Protein AF-A0A534RTD5-F1 (afdb_monomer_lite)

Sequence (95 aa):
MRRTRRWTPTRHAVDAIARAVVTGRRGGRPHIDALADAVAARMWNRLEAVGAPGGSRHRPTTKVEVDPALLRLVLERTTKHLLAWGRRAERARQA

Radius of gyration: 13.87 Å; chains: 1; bounding box: 47×22×35 Å

Secondary structure (DSSP, 8-state):
----------HHHHHHHHHHHHHT---S-HHHHHHHHHHHHHTHHHHHHTT-TTTTT--TT------HHHHHHHHHHHHHHHHHHHHHHHHHH--

Foldseek 3Di:
DPPPPPDDDDPVLLLVLLVCLQAVDDDPDVLSNVLSLVLNVVCLVLSVVLVGPNNVNRDPPDPDPDDPVSNVSSNVSNVVVSVVSSVVSVVVVVD

Structure (mmCIF, N/CA/C/O backbone):
data_AF-A0A534RTD5-F1
#
_entry.id   AF-A0A534RTD5-F1
#
loop_
_atom_site.group_PDB
_atom_site.id
_atom_site.type_symbol
_atom_site.label_atom_id
_atom_site.label_alt_id
_atom_site.label_comp_id
_atom_site.label_asym_id
_atom_site.label_entity_id
_atom_site.label_seq_id
_atom_site.pdbx_PDB_ins_code
_atom_site.Cartn_x
_atom_site.Cartn_y
_atom_site.Cartn_z
_atom_site.occupancy
_atom_site.B_iso_or_equiv
_atom_site.auth_seq_id
_atom_site.auth_comp_id
_atom_site.auth_asym_id
_atom_site.auth_atom_id
_atom_site.pdbx_PDB_model_num
ATOM 1 N N . MET A 1 1 ? 27.210 -1.309 -19.222 1.00 38.75 1 MET A N 1
ATOM 2 C CA . MET A 1 1 ? 25.884 -0.705 -18.945 1.00 38.75 1 MET A CA 1
ATOM 3 C C . MET A 1 1 ? 24.854 -1.806 -18.719 1.00 38.75 1 MET A C 1
ATOM 5 O O . MET A 1 1 ? 24.463 -2.466 -19.675 1.00 38.75 1 MET A O 1
ATOM 9 N N . ARG A 1 2 ? 24.432 -2.062 -17.471 1.00 42.53 2 ARG A N 1
ATOM 10 C CA . ARG A 1 2 ? 23.290 -2.956 -17.217 1.00 42.53 2 ARG A CA 1
ATOM 11 C C . ARG A 1 2 ? 22.034 -2.231 -17.700 1.00 42.53 2 ARG A C 1
ATOM 13 O O . ARG A 1 2 ? 21.658 -1.229 -17.106 1.00 42.53 2 ARG A O 1
ATOM 20 N N . ARG A 1 3 ? 21.419 -2.694 -18.794 1.00 42.78 3 ARG A N 1
ATOM 21 C CA . ARG A 1 3 ? 20.088 -2.232 -19.211 1.00 42.78 3 ARG A CA 1
ATOM 22 C C . ARG A 1 3 ? 19.113 -2.611 -18.097 1.00 42.78 3 ARG A C 1
ATOM 24 O O . ARG A 1 3 ? 18.671 -3.755 -18.026 1.00 42.78 3 ARG A O 1
ATOM 31 N N . THR A 1 4 ? 18.812 -1.678 -17.202 1.00 50.56 4 THR A N 1
ATOM 32 C CA . THR A 1 4 ? 17.666 -1.769 -16.301 1.00 50.56 4 THR A CA 1
ATOM 33 C C . THR A 1 4 ? 16.441 -1.891 -17.194 1.00 50.56 4 THR A C 1
ATOM 35 O O . THR A 1 4 ? 16.019 -0.936 -17.842 1.00 50.56 4 THR A O 1
ATOM 38 N N . ARG A 1 5 ? 15.930 -3.117 -17.334 1.00 51.84 5 ARG A N 1
ATOM 39 C CA . ARG A 1 5 ? 14.723 -3.407 -18.106 1.00 51.84 5 ARG A CA 1
ATOM 40 C C . ARG A 1 5 ? 13.617 -2.568 -17.472 1.00 51.84 5 ARG A C 1
ATOM 42 O O . ARG A 1 5 ? 13.225 -2.849 -16.342 1.00 51.84 5 ARG A O 1
ATOM 49 N N . ARG A 1 6 ? 13.199 -1.492 -18.147 1.00 56.19 6 ARG A N 1
ATOM 50 C CA . ARG A 1 6 ? 12.182 -0.563 -17.647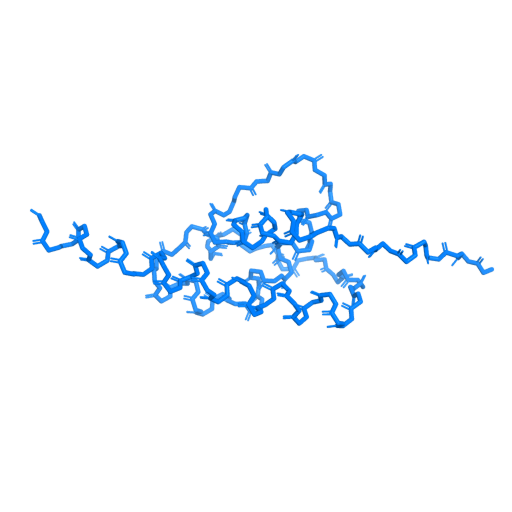 1.00 56.19 6 ARG A CA 1
ATOM 51 C C . ARG A 1 6 ? 10.897 -1.366 -17.472 1.00 56.19 6 ARG A C 1
ATOM 53 O O . ARG A 1 6 ? 10.244 -1.730 -18.444 1.00 56.19 6 ARG A O 1
ATOM 60 N N . TRP A 1 7 ? 10.623 -1.772 -16.239 1.00 65.06 7 TRP A N 1
ATOM 61 C CA . TRP A 1 7 ? 9.452 -2.564 -15.912 1.00 65.06 7 TRP A CA 1
ATOM 62 C C . TRP A 1 7 ? 8.264 -1.617 -15.822 1.00 65.06 7 TRP A C 1
ATOM 64 O O . TRP A 1 7 ? 8.213 -0.766 -14.937 1.00 65.06 7 TRP A O 1
ATOM 74 N N . THR A 1 8 ? 7.323 -1.753 -16.751 1.00 6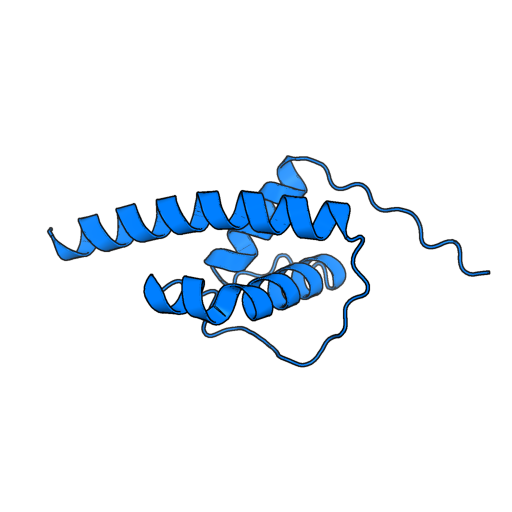9.38 8 THR A N 1
ATOM 75 C CA . THR A 1 8 ? 6.049 -1.035 -16.710 1.00 69.38 8 THR A CA 1
ATOM 76 C C . THR A 1 8 ? 4.991 -1.988 -16.158 1.00 69.38 8 THR A C 1
ATOM 78 O O . THR A 1 8 ? 4.526 -2.868 -16.886 1.00 69.38 8 THR A O 1
ATOM 81 N N . PRO A 1 9 ? 4.633 -1.895 -14.867 1.00 71.94 9 PRO A N 1
ATOM 82 C CA . PRO A 1 9 ? 3.594 -2.743 -14.306 1.00 71.94 9 PRO A CA 1
ATOM 83 C C . PRO A 1 9 ? 2.236 -2.419 -14.924 1.00 71.94 9 PRO A C 1
ATOM 85 O O . PRO A 1 9 ? 1.898 -1.265 -15.180 1.00 71.94 9 PRO A O 1
ATOM 88 N N . THR A 1 10 ? 1.421 -3.453 -15.112 1.00 82.69 10 THR A N 1
ATOM 89 C CA . THR A 1 10 ? 0.015 -3.279 -15.476 1.00 82.69 10 THR A CA 1
ATOM 90 C C . THR A 1 10 ? -0.753 -2.631 -14.323 1.00 82.69 10 THR A C 1
ATOM 92 O O . THR A 1 10 ? -0.365 -2.732 -13.156 1.00 82.69 10 THR A O 1
ATOM 95 N N . ARG A 1 11 ? -1.908 -2.025 -14.620 1.00 81.81 11 ARG A N 1
ATOM 96 C CA . ARG A 1 11 ? -2.817 -1.476 -13.597 1.00 81.81 11 ARG A CA 1
ATOM 97 C C . ARG A 1 11 ? -3.150 -2.492 -12.495 1.00 81.81 11 ARG A C 1
ATOM 99 O O . ARG A 1 11 ? -3.186 -2.136 -11.323 1.00 81.81 11 ARG A O 1
ATOM 106 N N . HIS A 1 12 ? -3.345 -3.760 -12.859 1.00 83.25 12 HIS A N 1
ATOM 107 C CA . HIS A 1 12 ? -3.605 -4.836 -11.899 1.00 83.25 12 HIS A CA 1
ATOM 108 C C . HIS A 1 12 ? -2.415 -5.110 -10.974 1.00 83.25 12 HIS A C 1
ATOM 110 O O . HIS A 1 12 ? -2.615 -5.365 -9.788 1.00 83.25 12 HIS A O 1
ATOM 116 N N . ALA A 1 13 ? -1.185 -5.023 -11.486 1.00 83.44 13 ALA A N 1
ATOM 117 C CA . ALA A 1 13 ? 0.012 -5.164 -10.664 1.00 83.44 13 ALA A CA 1
ATOM 118 C C . ALA A 1 13 ? 0.151 -3.996 -9.675 1.00 83.44 13 ALA A C 1
ATOM 120 O O . ALA A 1 13 ? 0.448 -4.224 -8.506 1.00 83.44 13 ALA A O 1
ATOM 121 N N . VAL A 1 14 ? -0.140 -2.764 -10.106 1.00 87.19 14 VAL A N 1
ATOM 122 C CA . VAL A 1 14 ? -0.159 -1.585 -9.222 1.00 87.19 14 VAL A CA 1
ATOM 123 C C . VAL A 1 14 ? -1.204 -1.737 -8.112 1.00 87.19 14 VAL A C 1
ATOM 125 O O . VAL A 1 14 ? -0.901 -1.480 -6.949 1.00 87.19 14 VAL A O 1
ATOM 128 N N . ASP A 1 15 ? -2.411 -2.204 -8.440 1.00 87.94 15 ASP A N 1
ATOM 129 C CA . ASP A 1 15 ? -3.471 -2.449 -7.452 1.00 87.94 15 ASP A CA 1
ATOM 130 C C . ASP A 1 15 ? -3.087 -3.549 -6.456 1.00 87.94 15 ASP A C 1
ATOM 132 O O . ASP A 1 15 ? -3.333 -3.418 -5.254 1.00 87.94 15 ASP A O 1
ATOM 136 N N . ALA A 1 16 ? -2.449 -4.619 -6.934 1.00 86.75 16 ALA A N 1
ATOM 137 C CA . ALA A 1 16 ? -1.948 -5.685 -6.077 1.00 86.75 16 ALA A CA 1
ATOM 138 C C . ALA A 1 16 ? -0.876 -5.168 -5.105 1.00 86.75 16 ALA A C 1
ATOM 140 O O . ALA A 1 16 ? -0.946 -5.472 -3.915 1.00 86.75 16 ALA A O 1
ATOM 141 N N . ILE A 1 17 ? 0.055 -4.334 -5.582 1.00 88.00 17 ILE A N 1
ATOM 142 C CA . ILE A 1 17 ? 1.086 -3.692 -4.753 1.00 88.00 17 ILE A CA 1
ATOM 143 C C . ILE A 1 17 ? 0.444 -2.776 -3.718 1.00 88.00 17 ILE A C 1
ATOM 145 O O . ILE A 1 17 ? 0.715 -2.912 -2.532 1.00 88.00 17 ILE A O 1
ATOM 149 N N . ALA A 1 18 ? -0.457 -1.887 -4.130 1.00 89.94 18 ALA A N 1
ATOM 150 C CA . ALA A 1 18 ? -1.143 -0.979 -3.214 1.00 89.94 18 ALA A CA 1
ATOM 151 C C . ALA A 1 18 ? -1.916 -1.737 -2.119 1.00 89.94 18 ALA A C 1
ATOM 153 O O . ALA A 1 18 ? -1.937 -1.336 -0.954 1.00 89.94 18 ALA A O 1
ATOM 154 N N . ARG A 1 19 ? -2.527 -2.876 -2.466 1.00 88.75 19 ARG A N 1
ATOM 155 C CA . ARG A 1 19 ? -3.193 -3.750 -1.496 1.00 88.75 19 ARG A CA 1
ATOM 156 C C . ARG A 1 19 ? -2.194 -4.440 -0.568 1.00 88.75 19 ARG A C 1
ATOM 158 O O . ARG A 1 19 ? -2.465 -4.533 0.629 1.00 88.75 19 ARG A O 1
ATOM 165 N N . ALA A 1 20 ? -1.063 -4.903 -1.093 1.00 89.25 20 ALA A N 1
ATOM 166 C CA . ALA A 1 20 ? 0.029 -5.469 -0.306 1.00 89.25 20 ALA A CA 1
ATOM 167 C C . ALA A 1 20 ? 0.567 -4.451 0.708 1.00 89.25 20 ALA A C 1
ATOM 169 O O . ALA A 1 20 ? 0.695 -4.794 1.878 1.00 89.25 20 ALA A O 1
ATOM 170 N N . VAL A 1 21 ? 0.740 -3.187 0.304 1.00 89.56 21 VAL A N 1
ATOM 171 C CA . VAL A 1 21 ? 1.158 -2.090 1.193 1.00 89.56 21 VAL A CA 1
ATOM 172 C C . VAL A 1 21 ? 0.197 -1.921 2.363 1.00 89.56 21 VAL A C 1
ATOM 174 O O . VAL A 1 21 ? 0.645 -1.838 3.493 1.00 89.56 21 VAL A O 1
ATOM 177 N N . VAL A 1 22 ? -1.119 -1.890 2.128 1.00 89.75 22 VAL A N 1
ATOM 178 C CA . VAL A 1 22 ? -2.102 -1.699 3.213 1.00 89.75 22 VAL A CA 1
ATOM 179 C C . VAL A 1 22 ? -2.219 -2.939 4.107 1.00 89.75 22 VAL A C 1
ATOM 181 O O . VAL A 1 22 ? -2.387 -2.825 5.319 1.00 89.75 22 VAL A O 1
ATOM 184 N N . THR A 1 23 ? -2.146 -4.136 3.523 1.00 88.31 23 THR A N 1
ATOM 185 C CA . THR A 1 23 ? -2.403 -5.403 4.235 1.00 88.31 23 THR A CA 1
ATOM 186 C C . THR A 1 23 ? -1.157 -6.064 4.821 1.00 88.31 23 THR A C 1
ATOM 188 O O . THR A 1 23 ? -1.291 -7.010 5.592 1.00 88.31 23 THR A O 1
ATOM 191 N N . GLY A 1 24 ? 0.044 -5.640 4.426 1.00 85.56 24 GLY A N 1
ATOM 192 C CA . GLY A 1 24 ? 1.299 -6.303 4.780 1.00 85.56 24 GLY A CA 1
ATOM 193 C C . GLY A 1 24 ? 1.450 -7.723 4.207 1.00 85.56 24 GLY A C 1
ATOM 194 O O . GLY A 1 24 ? 2.251 -8.507 4.727 1.00 85.56 24 GLY A O 1
ATOM 195 N N . ARG A 1 25 ? 0.655 -8.102 3.189 1.00 85.31 25 ARG A N 1
ATOM 196 C CA . ARG A 1 25 ? 0.743 -9.410 2.510 1.00 85.31 25 ARG A CA 1
ATOM 197 C C . ARG A 1 25 ? 1.793 -9.375 1.402 1.00 85.31 25 ARG A C 1
ATOM 199 O O . ARG A 1 25 ? 1.776 -8.466 0.582 1.00 85.31 25 ARG A O 1
ATOM 206 N N . ARG A 1 26 ? 2.639 -10.406 1.338 1.00 80.25 26 ARG A N 1
ATOM 207 C CA . ARG A 1 26 ? 3.653 -10.591 0.290 1.00 80.25 26 ARG A CA 1
ATOM 208 C C . ARG A 1 26 ? 3.189 -11.587 -0.764 1.00 80.25 26 ARG A C 1
ATOM 210 O O . ARG A 1 26 ? 2.496 -12.550 -0.442 1.00 80.25 26 ARG A O 1
ATOM 217 N N . GLY A 1 27 ? 3.564 -11.328 -2.013 1.00 71.25 27 GLY A N 1
ATOM 218 C CA . GLY A 1 27 ? 3.157 -12.120 -3.178 1.00 71.25 27 GLY A CA 1
ATOM 219 C C . GLY A 1 27 ? 4.215 -13.110 -3.669 1.00 71.25 27 GLY A C 1
ATOM 220 O O . GLY A 1 27 ? 4.006 -13.742 -4.701 1.00 71.25 27 GLY A O 1
ATOM 221 N N . GLY A 1 28 ? 5.362 -13.207 -2.986 1.00 70.81 28 GLY A N 1
ATOM 222 C CA . GLY A 1 28 ? 6.455 -14.116 -3.350 1.00 70.81 28 GLY A CA 1
ATOM 223 C C . GLY A 1 28 ? 7.352 -13.597 -4.476 1.00 70.81 28 GLY A C 1
ATOM 224 O O . GLY A 1 28 ? 8.168 -14.342 -5.010 1.00 70.81 28 GLY A O 1
ATOM 225 N N . ARG A 1 29 ? 7.224 -12.319 -4.854 1.00 80.06 29 ARG A N 1
ATOM 226 C CA . ARG A 1 29 ? 8.086 -11.668 -5.850 1.00 80.06 29 ARG A CA 1
ATOM 227 C C . ARG A 1 29 ? 8.960 -10.637 -5.135 1.00 80.06 29 ARG A C 1
ATOM 229 O O . ARG A 1 29 ? 8.467 -9.542 -4.866 1.00 80.06 29 ARG A O 1
ATOM 236 N N . PRO A 1 30 ? 10.254 -10.925 -4.891 1.00 78.75 30 PRO A N 1
ATOM 237 C CA . PRO A 1 30 ? 11.102 -10.097 -4.031 1.00 78.75 30 PRO A CA 1
ATOM 238 C C . PRO A 1 30 ? 11.147 -8.612 -4.410 1.00 78.75 30 PRO A C 1
ATOM 240 O O . PRO A 1 30 ? 11.109 -7.755 -3.537 1.00 78.75 30 PRO A O 1
ATOM 243 N N . HIS A 1 31 ? 11.166 -8.287 -5.707 1.00 76.12 31 HIS A N 1
ATOM 244 C CA . HIS A 1 31 ? 11.179 -6.896 -6.177 1.00 76.12 31 HIS A CA 1
ATOM 245 C C . HIS A 1 31 ? 9.850 -6.158 -5.929 1.00 76.12 31 HIS A C 1
ATOM 247 O O . HIS A 1 31 ? 9.854 -4.960 -5.660 1.00 76.12 31 HIS A O 1
ATOM 253 N N . ILE A 1 32 ? 8.717 -6.864 -6.000 1.00 81.25 32 ILE A N 1
ATOM 254 C CA . ILE A 1 32 ? 7.383 -6.308 -5.728 1.00 81.25 32 ILE A CA 1
ATOM 255 C C . ILE A 1 32 ? 7.207 -6.102 -4.227 1.00 81.25 32 ILE A C 1
ATOM 257 O O . ILE A 1 32 ? 6.744 -5.047 -3.803 1.00 81.25 32 ILE A O 1
ATOM 261 N N . ASP A 1 33 ? 7.615 -7.093 -3.435 1.00 83.50 33 ASP A N 1
ATOM 262 C CA . ASP A 1 33 ? 7.538 -7.030 -1.978 1.00 83.50 33 ASP A CA 1
ATOM 263 C C . ASP A 1 33 ? 8.448 -5.910 -1.440 1.00 83.50 33 ASP A C 1
ATOM 265 O O . ASP A 1 33 ? 8.024 -5.130 -0.595 1.00 83.50 33 ASP A O 1
ATOM 269 N N . ALA A 1 34 ? 9.649 -5.740 -2.005 1.00 81.81 34 ALA A N 1
ATOM 270 C CA . ALA A 1 34 ? 10.546 -4.641 -1.647 1.00 81.81 34 ALA A CA 1
ATOM 271 C C . ALA A 1 34 ? 9.972 -3.258 -2.013 1.00 81.81 34 ALA A C 1
ATOM 273 O O . ALA A 1 34 ? 10.112 -2.307 -1.245 1.00 81.81 34 ALA A O 1
ATOM 274 N N . LEU A 1 35 ? 9.295 -3.134 -3.163 1.00 83.31 35 LEU A N 1
ATOM 275 C CA . LEU A 1 35 ? 8.582 -1.907 -3.528 1.00 83.31 35 LEU A CA 1
ATOM 276 C C . LEU A 1 35 ? 7.429 -1.621 -2.556 1.00 83.31 35 LEU A C 1
ATOM 278 O O . LEU A 1 35 ? 7.273 -0.484 -2.113 1.00 83.31 35 LEU A O 1
ATOM 282 N N . ALA A 1 36 ? 6.640 -2.638 -2.204 1.00 86.75 36 ALA A N 1
ATOM 283 C CA . ALA A 1 36 ? 5.565 -2.499 -1.229 1.00 86.75 36 ALA A CA 1
ATOM 284 C C . ALA A 1 36 ? 6.108 -2.056 0.141 1.00 86.75 36 ALA A C 1
ATOM 286 O O . ALA A 1 36 ? 5.585 -1.108 0.719 1.00 86.75 36 ALA A O 1
ATOM 287 N N . ASP A 1 37 ? 7.203 -2.652 0.615 1.00 84.81 37 ASP A N 1
ATOM 288 C CA . ASP A 1 37 ? 7.846 -2.281 1.880 1.00 84.81 37 ASP A CA 1
ATOM 289 C C . ASP A 1 37 ? 8.383 -0.833 1.844 1.00 84.81 37 ASP A C 1
ATOM 291 O O . ASP A 1 37 ? 8.199 -0.075 2.796 1.00 84.81 37 ASP A O 1
ATOM 295 N N . ALA A 1 38 ? 8.980 -0.399 0.727 1.00 84.25 38 ALA A N 1
ATOM 296 C CA . ALA A 1 38 ? 9.478 0.970 0.560 1.00 84.25 38 ALA A CA 1
ATOM 297 C C . ALA A 1 38 ? 8.354 2.024 0.534 1.00 84.25 38 ALA A C 1
ATOM 299 O O . ALA A 1 38 ? 8.538 3.154 1.003 1.00 84.25 38 ALA A O 1
ATOM 300 N N . VAL A 1 39 ? 7.194 1.674 -0.028 1.00 86.94 39 VAL A N 1
ATOM 301 C CA . VAL A 1 39 ? 5.993 2.521 -0.007 1.00 86.94 39 VAL A CA 1
ATOM 302 C C . VAL A 1 39 ? 5.367 2.520 1.387 1.00 86.94 39 VAL A C 1
ATOM 304 O O . VAL A 1 39 ? 5.014 3.588 1.884 1.00 86.94 39 VAL A O 1
ATOM 307 N N . ALA A 1 40 ? 5.286 1.360 2.044 1.00 88.38 40 ALA A N 1
ATOM 308 C CA . ALA A 1 40 ? 4.791 1.235 3.412 1.00 88.38 40 ALA A CA 1
ATOM 309 C C . ALA A 1 40 ? 5.622 2.079 4.384 1.00 88.38 40 ALA A C 1
ATOM 311 O O . ALA A 1 40 ? 5.051 2.831 5.164 1.00 88.38 40 ALA A O 1
ATOM 312 N N . ALA A 1 41 ? 6.954 2.056 4.266 1.00 85.88 41 ALA A N 1
ATOM 313 C CA . ALA A 1 41 ? 7.847 2.892 5.065 1.00 85.88 41 ALA A CA 1
ATOM 314 C C . ALA A 1 41 ? 7.569 4.395 4.875 1.00 85.88 41 ALA A C 1
ATOM 316 O O . ALA A 1 41 ? 7.484 5.140 5.846 1.00 85.88 41 ALA A O 1
ATOM 317 N N . ARG A 1 42 ? 7.346 4.850 3.632 1.00 86.62 42 ARG A N 1
ATOM 318 C CA . ARG A 1 42 ? 6.976 6.251 3.344 1.00 86.62 42 ARG A CA 1
ATOM 319 C C . ARG A 1 42 ? 5.590 6.632 3.864 1.00 86.62 42 ARG A C 1
ATOM 321 O O . ARG A 1 42 ? 5.335 7.805 4.121 1.00 86.62 42 ARG A O 1
ATOM 328 N N . MET A 1 43 ? 4.684 5.664 3.971 1.00 88.81 43 MET A N 1
ATOM 329 C CA . MET A 1 43 ? 3.304 5.867 4.408 1.00 88.81 43 MET A CA 1
ATOM 330 C C . MET A 1 43 ? 3.054 5.405 5.847 1.00 88.81 43 MET A C 1
ATOM 332 O O . MET A 1 43 ? 1.891 5.379 6.247 1.00 88.81 43 MET A O 1
ATOM 336 N N . TRP A 1 44 ? 4.099 5.083 6.622 1.00 88.12 44 TRP A N 1
ATOM 337 C CA . TRP A 1 44 ? 3.982 4.485 7.958 1.00 88.12 44 TRP A CA 1
ATOM 338 C C . TRP A 1 44 ? 2.997 5.261 8.841 1.00 88.12 44 TRP A C 1
ATOM 340 O O . TRP A 1 44 ? 1.996 4.686 9.255 1.00 88.12 44 TRP A O 1
ATOM 350 N N . ASN A 1 45 ? 3.186 6.580 8.991 1.00 89.06 45 ASN A N 1
ATOM 351 C CA . ASN A 1 45 ? 2.314 7.429 9.818 1.00 89.06 45 ASN A CA 1
ATOM 352 C C . ASN A 1 45 ? 0.834 7.317 9.412 1.00 89.06 45 ASN A C 1
ATOM 354 O O . ASN A 1 45 ? -0.063 7.333 10.247 1.00 89.06 45 ASN A O 1
ATOM 358 N N . ARG A 1 46 ? 0.559 7.201 8.105 1.00 89.75 46 ARG A N 1
ATOM 359 C CA . ARG A 1 46 ? -0.811 7.104 7.580 1.00 89.75 46 ARG A CA 1
ATOM 360 C C . ARG A 1 46 ? -1.397 5.706 7.772 1.00 89.75 46 ARG A C 1
ATOM 362 O O . ARG A 1 46 ? -2.596 5.585 7.997 1.00 89.75 46 ARG A O 1
ATOM 369 N N . LEU A 1 47 ? -0.576 4.665 7.639 1.00 89.69 47 LEU A N 1
ATOM 370 C CA . LEU A 1 47 ? -0.972 3.275 7.875 1.00 89.69 47 LEU A CA 1
ATOM 371 C C . LEU A 1 47 ? -1.289 3.046 9.353 1.00 89.69 47 LEU A C 1
ATOM 373 O O . LEU A 1 47 ? -2.336 2.486 9.669 1.00 89.69 47 LEU A O 1
ATOM 377 N N . GLU A 1 48 ? -0.420 3.535 10.234 1.00 88.12 48 GLU A N 1
ATOM 378 C CA . GLU A 1 48 ? -0.581 3.488 11.685 1.00 88.12 48 GLU A CA 1
ATOM 379 C C . GLU A 1 48 ? -1.857 4.213 12.132 1.00 88.12 48 GLU A C 1
ATOM 381 O O . GLU A 1 48 ? -2.675 3.626 12.837 1.00 88.12 48 GLU A O 1
ATOM 386 N N . ALA A 1 49 ? -2.107 5.424 11.618 1.00 87.88 49 ALA A N 1
ATOM 387 C CA . ALA A 1 49 ? -3.291 6.219 11.959 1.00 87.88 49 ALA A CA 1
ATOM 388 C C . ALA A 1 49 ? -4.635 5.518 11.680 1.00 87.88 49 ALA A C 1
ATOM 390 O O . ALA A 1 49 ? -5.638 5.829 12.319 1.00 87.88 49 ALA A O 1
ATOM 391 N N . VAL A 1 50 ? -4.679 4.579 10.728 1.00 86.88 50 VAL A N 1
ATOM 392 C CA . VAL A 1 50 ? -5.897 3.815 10.396 1.00 86.88 50 VAL A CA 1
ATOM 393 C C . VAL A 1 50 ? -5.833 2.351 10.845 1.00 86.88 50 VAL A C 1
ATOM 395 O O . VAL A 1 50 ? -6.674 1.550 10.428 1.00 86.88 50 VAL A O 1
ATOM 398 N N . GLY A 1 51 ? -4.825 1.977 11.642 1.00 86.62 51 GLY A N 1
ATOM 399 C CA . GLY A 1 51 ? -4.625 0.605 12.116 1.00 86.62 51 GLY A CA 1
ATOM 400 C C . GLY A 1 51 ? -4.416 -0.408 10.985 1.00 86.62 51 GLY A C 1
ATOM 401 O O . GLY A 1 51 ? -4.859 -1.553 11.077 1.00 86.62 51 GLY A O 1
ATOM 402 N N . ALA A 1 52 ? -3.816 0.008 9.868 1.00 88.69 52 ALA A N 1
ATOM 403 C CA . ALA A 1 52 ? -3.551 -0.887 8.749 1.00 88.69 52 ALA A CA 1
ATOM 404 C C . ALA A 1 52 ? -2.352 -1.810 9.065 1.00 88.69 52 ALA A C 1
ATOM 406 O O . ALA A 1 52 ? -1.280 -1.305 9.410 1.00 88.69 52 ALA A O 1
ATOM 407 N N . PRO A 1 53 ? -2.462 -3.142 8.862 1.00 87.00 53 PRO A N 1
ATOM 408 C CA . PRO A 1 53 ? -1.386 -4.097 9.170 1.00 87.00 53 PRO A CA 1
ATOM 409 C C . PRO A 1 53 ? -0.068 -3.836 8.430 1.00 87.00 53 PRO A C 1
ATOM 411 O O . PRO A 1 53 ? 0.999 -4.263 8.867 1.00 87.00 53 PRO A O 1
ATOM 414 N N . GLY A 1 54 ? -0.146 -3.145 7.292 1.00 84.25 54 GLY A N 1
ATOM 415 C CA . GLY A 1 54 ? 1.007 -2.710 6.519 1.00 84.25 54 GLY A CA 1
ATOM 416 C C . GLY A 1 54 ? 1.969 -1.789 7.260 1.00 84.25 54 GLY A C 1
ATOM 417 O O . GLY A 1 54 ? 3.159 -1.819 6.959 1.00 84.25 54 GLY A O 1
ATOM 418 N N . GLY A 1 55 ? 1.476 -1.013 8.235 1.00 78.88 55 GLY A N 1
ATOM 419 C CA . GLY A 1 55 ? 2.313 -0.171 9.087 1.00 78.88 55 GLY A CA 1
ATOM 420 C C . GLY A 1 55 ? 3.331 -1.039 9.813 1.00 78.88 55 GLY A C 1
ATOM 421 O O . GLY A 1 55 ? 4.511 -1.021 9.472 1.00 78.88 55 GLY A O 1
ATOM 422 N N . SER A 1 56 ? 2.866 -1.915 10.705 1.00 77.44 56 SER A N 1
ATOM 423 C CA . SER A 1 56 ? 3.679 -2.774 11.585 1.00 77.44 56 SER A CA 1
ATOM 424 C C . SER A 1 56 ? 4.729 -3.657 10.891 1.00 77.44 56 SER A C 1
ATOM 426 O O . SER A 1 56 ? 5.579 -4.227 11.567 1.00 77.44 56 SER A O 1
A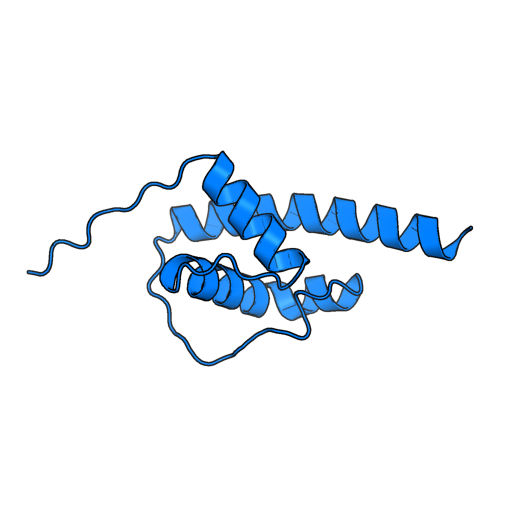TOM 428 N N . ARG A 1 57 ? 4.680 -3.805 9.562 1.00 69.62 57 ARG A N 1
ATOM 429 C CA . ARG A 1 57 ? 5.591 -4.654 8.780 1.00 69.62 57 ARG A CA 1
ATOM 430 C C . ARG A 1 57 ? 6.637 -3.893 7.963 1.00 69.62 57 ARG A C 1
ATOM 432 O O . ARG A 1 57 ? 7.347 -4.533 7.188 1.00 69.62 57 ARG A O 1
ATOM 439 N N . HIS A 1 58 ? 6.773 -2.573 8.126 1.00 66.19 58 H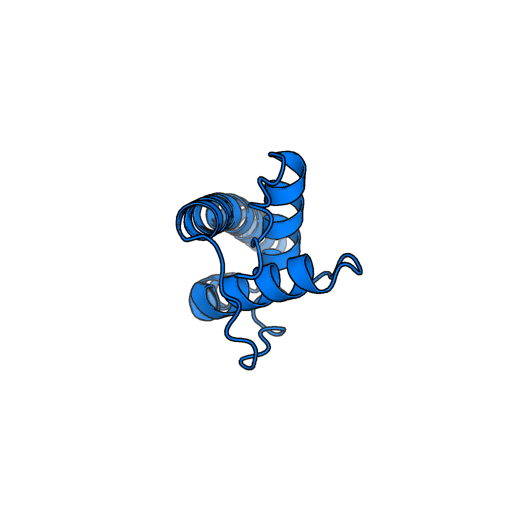IS A N 1
ATOM 440 C CA . HIS A 1 58 ? 7.837 -1.831 7.444 1.00 66.19 58 HIS A CA 1
ATOM 441 C C . HIS A 1 58 ? 9.219 -2.403 7.816 1.00 66.19 58 HIS A C 1
ATOM 443 O O . HIS A 1 58 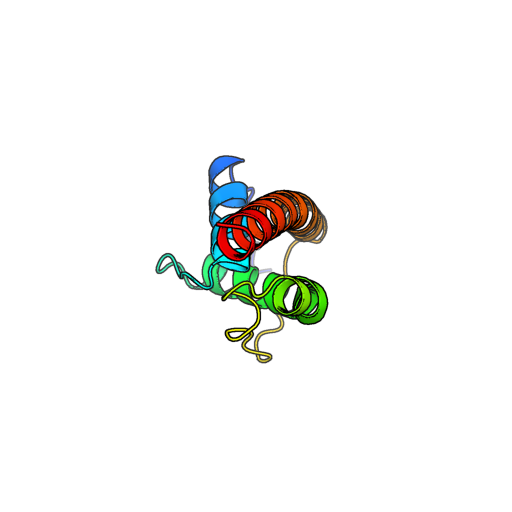? 9.592 -2.472 8.985 1.00 66.19 58 HIS A O 1
ATOM 449 N N . ARG A 1 59 ? 10.001 -2.835 6.818 1.00 59.56 59 ARG A N 1
ATOM 450 C CA . ARG A 1 59 ? 11.419 -3.157 7.013 1.00 59.56 59 ARG A CA 1
ATOM 451 C C . ARG A 1 59 ? 12.244 -1.970 6.504 1.00 59.56 59 ARG A C 1
ATOM 453 O O . ARG A 1 59 ? 12.212 -1.709 5.303 1.00 59.56 59 ARG A O 1
ATOM 460 N N . PRO A 1 60 ? 13.002 -1.256 7.354 1.00 54.09 60 PRO A N 1
ATOM 461 C CA . PRO A 1 60 ? 13.697 -0.024 6.959 1.00 54.09 60 PRO A CA 1
ATOM 462 C C . PRO A 1 60 ? 14.910 -0.220 6.025 1.00 54.09 60 PRO A C 1
ATOM 464 O O . PRO A 1 60 ? 15.682 0.708 5.808 1.00 54.09 60 PRO A O 1
ATOM 467 N N . THR A 1 61 ? 15.134 -1.408 5.460 1.00 51.44 61 THR A N 1
ATOM 468 C CA . THR A 1 61 ? 16.497 -1.826 5.098 1.00 51.44 61 THR A CA 1
ATOM 469 C C . THR A 1 61 ? 16.776 -1.974 3.608 1.00 51.44 61 THR A C 1
ATOM 471 O O . THR A 1 61 ? 17.806 -2.538 3.249 1.00 51.44 61 THR A O 1
ATOM 474 N N . THR A 1 62 ? 15.914 -1.504 2.705 1.00 53.16 62 THR A N 1
ATOM 475 C CA . THR A 1 62 ? 16.215 -1.618 1.269 1.00 53.16 62 THR A CA 1
ATOM 476 C C . THR A 1 62 ? 15.973 -0.295 0.562 1.00 53.16 62 THR A C 1
ATOM 478 O O . THR A 1 62 ? 14.838 0.091 0.294 1.00 53.16 62 THR A O 1
ATOM 481 N N . LYS A 1 63 ? 17.068 0.410 0.242 1.00 56.88 63 LYS A N 1
ATOM 482 C CA . LYS A 1 63 ? 17.072 1.462 -0.780 1.00 56.88 63 LYS A CA 1
ATOM 483 C C . LYS A 1 63 ? 16.757 0.792 -2.117 1.00 56.88 63 LYS A C 1
ATOM 485 O O . LYS A 1 63 ? 17.655 0.364 -2.832 1.00 56.88 63 LYS A O 1
ATOM 490 N N . VAL A 1 64 ? 15.475 0.611 -2.409 1.00 63.84 64 VAL A N 1
ATOM 491 C CA . VAL A 1 64 ? 15.035 0.161 -3.727 1.00 63.84 64 VAL A CA 1
ATOM 492 C C . VAL A 1 64 ? 15.108 1.374 -4.645 1.00 63.84 64 VAL A C 1
ATOM 494 O O . VAL A 1 64 ? 14.423 2.371 -4.407 1.00 63.84 64 VAL A O 1
ATOM 497 N N . GLU A 1 65 ? 15.943 1.305 -5.679 1.00 67.31 65 GLU A N 1
ATOM 498 C CA . GLU A 1 65 ? 15.848 2.237 -6.799 1.00 67.31 65 GLU A CA 1
ATOM 499 C C . GLU A 1 65 ? 14.562 1.919 -7.563 1.00 67.31 65 GLU A C 1
ATOM 501 O O . GLU A 1 65 ? 14.458 0.924 -8.280 1.00 67.31 65 GLU A O 1
ATOM 506 N N . VAL A 1 66 ? 13.543 2.742 -7.334 1.00 69.88 66 VAL A N 1
ATOM 507 C CA . VAL A 1 66 ? 12.242 2.647 -7.994 1.00 69.88 66 VAL A CA 1
ATOM 508 C C . VAL A 1 66 ? 12.114 3.837 -8.926 1.00 69.88 66 VAL A C 1
ATOM 510 O O . VAL A 1 66 ? 12.426 4.963 -8.541 1.00 69.88 66 VAL A O 1
ATOM 513 N N . ASP A 1 67 ? 11.610 3.592 -10.133 1.00 79.12 67 ASP A N 1
ATOM 514 C CA . ASP A 1 67 ? 11.220 4.658 -11.051 1.00 79.12 67 ASP A CA 1
ATOM 515 C C . ASP A 1 67 ? 10.270 5.659 -10.340 1.00 79.12 67 ASP A C 1
ATOM 517 O O . ASP A 1 67 ? 9.247 5.240 -9.783 1.00 79.12 67 ASP A O 1
ATOM 521 N N . PRO A 1 68 ? 10.581 6.971 -10.320 1.00 80.44 68 PRO A N 1
ATOM 522 C CA . PRO A 1 68 ? 9.788 7.956 -9.584 1.00 80.44 68 PRO A CA 1
ATOM 523 C C . PRO A 1 68 ? 8.322 8.040 -10.024 1.00 80.44 68 PRO A C 1
ATOM 525 O O . PRO A 1 68 ? 7.447 8.293 -9.192 1.00 80.44 68 PRO A O 1
ATOM 528 N N . ALA A 1 69 ? 8.030 7.807 -11.309 1.00 84.12 69 ALA A N 1
ATOM 529 C CA . ALA A 1 69 ? 6.663 7.833 -11.818 1.00 84.12 69 ALA A CA 1
ATOM 530 C C . ALA A 1 69 ? 5.877 6.614 -11.322 1.00 84.12 69 ALA A C 1
ATOM 532 O O . ALA A 1 69 ? 4.733 6.751 -10.882 1.00 84.12 69 ALA A O 1
ATOM 533 N N . LEU A 1 70 ? 6.510 5.437 -11.304 1.00 83.56 70 LEU A N 1
ATOM 534 C CA . LEU A 1 70 ? 5.913 4.245 -10.707 1.00 83.56 70 LEU A CA 1
ATOM 535 C C . LEU A 1 70 ? 5.669 4.427 -9.204 1.00 83.56 70 LEU A C 1
ATOM 537 O O . LEU A 1 70 ? 4.589 4.096 -8.710 1.00 83.56 70 LEU A O 1
ATOM 541 N N . LEU A 1 71 ? 6.641 4.979 -8.476 1.00 84.38 71 LEU A N 1
ATOM 542 C CA . LEU A 1 71 ? 6.492 5.247 -7.046 1.00 84.38 71 LEU A CA 1
ATOM 543 C C . LEU A 1 71 ? 5.294 6.168 -6.778 1.00 84.38 71 LEU A C 1
ATOM 545 O O . LEU A 1 71 ? 4.467 5.865 -5.915 1.00 84.38 71 LEU A O 1
ATOM 549 N N . ARG A 1 72 ? 5.166 7.258 -7.543 1.00 86.88 72 ARG A N 1
ATOM 550 C CA . ARG A 1 72 ? 4.033 8.186 -7.442 1.00 86.88 72 ARG A CA 1
ATOM 551 C C . ARG A 1 72 ? 2.701 7.484 -7.697 1.00 86.88 72 ARG A C 1
ATOM 553 O O . ARG A 1 72 ? 1.781 7.623 -6.894 1.00 86.88 72 ARG A O 1
ATOM 560 N N . LEU A 1 73 ? 2.621 6.680 -8.754 1.00 88.56 73 LEU A N 1
ATOM 561 C CA . LEU A 1 73 ? 1.409 5.941 -9.099 1.00 88.56 73 LEU A CA 1
ATOM 562 C C . LEU A 1 73 ? 0.988 4.974 -7.978 1.00 88.56 73 LEU A C 1
ATOM 564 O O . LEU A 1 73 ? -0.189 4.899 -7.618 1.00 88.56 73 LEU A O 1
ATOM 568 N N . VAL A 1 74 ? 1.946 4.255 -7.386 1.00 88.38 74 VAL A N 1
ATOM 569 C CA . VAL A 1 74 ? 1.675 3.337 -6.272 1.00 88.38 74 VAL A CA 1
ATOM 570 C C . VAL A 1 74 ? 1.253 4.102 -5.014 1.00 88.38 74 VAL A C 1
ATOM 572 O O . VAL A 1 74 ? 0.329 3.659 -4.333 1.00 88.38 74 VAL A O 1
ATOM 575 N N . LEU A 1 75 ? 1.852 5.258 -4.710 1.00 88.50 75 LEU A N 1
ATOM 576 C CA . LEU A 1 75 ? 1.460 6.106 -3.571 1.00 88.50 75 LEU A CA 1
ATOM 577 C C . LEU A 1 75 ? 0.024 6.633 -3.704 1.00 88.50 75 LEU A C 1
ATOM 579 O O . LEU A 1 75 ? -0.776 6.527 -2.765 1.00 88.50 75 LEU A O 1
ATOM 583 N N . GLU A 1 76 ? -0.325 7.163 -4.878 1.00 90.38 76 GLU A N 1
ATOM 584 C CA . GLU A 1 76 ? -1.680 7.633 -5.185 1.00 90.38 76 GLU A CA 1
ATOM 585 C C . GLU A 1 76 ? -2.686 6.485 -5.038 1.00 90.38 76 GLU A C 1
ATOM 587 O O . GLU A 1 76 ? -3.720 6.614 -4.369 1.00 90.38 76 GLU A O 1
ATOM 592 N N . ARG A 1 77 ? -2.353 5.307 -5.578 1.00 91.19 77 ARG A N 1
ATOM 593 C CA . ARG A 1 77 ? -3.243 4.151 -5.499 1.00 91.19 77 ARG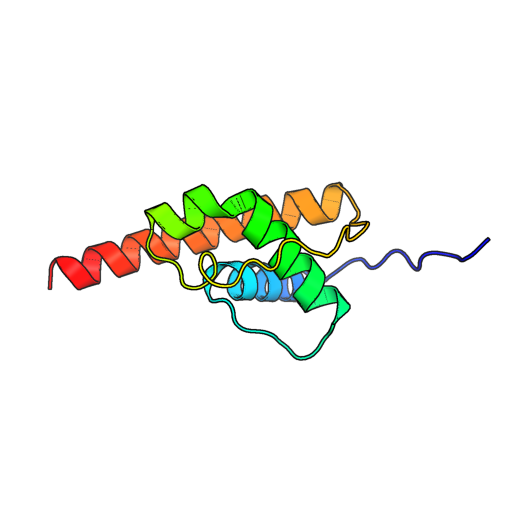 A CA 1
ATOM 594 C C . ARG A 1 77 ? -3.382 3.600 -4.083 1.00 91.19 77 ARG A C 1
ATOM 596 O O . ARG A 1 77 ? -4.495 3.281 -3.660 1.00 91.19 77 ARG A O 1
ATOM 603 N N . THR A 1 78 ? -2.289 3.542 -3.331 1.00 90.25 78 THR A N 1
ATOM 604 C CA . THR A 1 78 ? -2.275 3.109 -1.927 1.00 90.25 78 THR A CA 1
ATOM 605 C C . THR A 1 78 ? -3.149 4.015 -1.073 1.00 90.25 78 THR A C 1
ATOM 607 O O . THR A 1 78 ? -3.945 3.515 -0.282 1.00 90.25 78 THR A O 1
ATOM 610 N N . THR A 1 79 ? -3.100 5.331 -1.292 1.00 91.50 79 THR A N 1
ATOM 611 C CA . THR A 1 79 ? -3.959 6.293 -0.584 1.00 91.50 79 THR A CA 1
ATOM 612 C C . THR A 1 79 ? -5.445 5.962 -0.765 1.00 91.50 79 THR A C 1
ATOM 614 O O . THR A 1 79 ? -6.200 5.949 0.208 1.00 91.50 79 THR A O 1
ATOM 617 N N . LYS A 1 80 ? -5.876 5.582 -1.977 1.00 90.69 80 LYS A N 1
ATOM 618 C CA . LYS A 1 80 ? -7.263 5.143 -2.220 1.00 90.69 80 LYS A CA 1
ATOM 619 C C . LYS A 1 80 ? -7.636 3.904 -1.398 1.00 90.69 80 LYS A C 1
ATOM 621 O O . LYS A 1 80 ? -8.719 3.857 -0.808 1.00 90.69 80 LYS A O 1
ATOM 626 N N . HIS A 1 81 ? -6.763 2.898 -1.367 1.00 88.81 81 HIS A N 1
ATOM 627 C CA . HIS A 1 81 ? -6.995 1.676 -0.592 1.00 88.81 81 HIS A CA 1
ATOM 628 C C . HIS A 1 81 ? -6.986 1.935 0.914 1.00 88.81 81 HIS A C 1
ATOM 630 O O . HIS A 1 81 ? -7.785 1.337 1.633 1.00 88.81 81 HIS A O 1
ATOM 636 N N . LEU A 1 82 ? -6.143 2.857 1.371 1.00 89.06 82 LEU A N 1
ATOM 637 C CA . LEU A 1 82 ? -6.044 3.257 2.764 1.00 89.06 82 LEU A CA 1
ATOM 638 C C . LEU A 1 82 ? -7.324 3.940 3.253 1.00 89.06 82 LEU A C 1
ATOM 640 O O . LEU A 1 82 ? -7.870 3.558 4.282 1.00 89.06 82 LEU A O 1
ATOM 644 N N . LEU A 1 83 ? -7.874 4.874 2.474 1.00 90.75 83 LEU A N 1
ATOM 645 C CA . LEU A 1 83 ? -9.157 5.511 2.789 1.00 90.75 83 LEU A CA 1
ATOM 646 C C . LEU A 1 83 ? -10.303 4.489 2.845 1.00 90.75 83 LEU A C 1
ATOM 648 O O . LEU A 1 83 ? -11.164 4.543 3.721 1.00 90.75 83 LEU A O 1
ATOM 652 N N . ALA A 1 84 ? -10.312 3.525 1.919 1.00 90.44 84 ALA A N 1
ATOM 653 C CA . ALA A 1 84 ? -11.287 2.437 1.931 1.00 90.44 84 ALA A CA 1
ATOM 654 C C . ALA A 1 84 ? -11.088 1.465 3.111 1.00 90.44 84 ALA A C 1
ATOM 656 O O . ALA A 1 84 ? -12.052 0.836 3.551 1.00 90.44 84 ALA A O 1
ATOM 657 N N . TRP A 1 85 ? -9.859 1.311 3.609 1.00 89.50 85 TRP A N 1
ATOM 658 C CA . TRP A 1 85 ? -9.566 0.572 4.836 1.00 89.50 85 TRP A CA 1
ATOM 659 C C . TRP A 1 85 ? -10.098 1.315 6.059 1.00 89.50 85 TRP A C 1
ATOM 661 O O . TRP A 1 85 ? -10.920 0.752 6.773 1.00 89.50 85 TRP A O 1
ATOM 671 N N . GLY A 1 86 ? -9.735 2.590 6.230 1.00 87.00 86 GLY A N 1
ATOM 672 C CA . GLY A 1 86 ? -10.195 3.420 7.345 1.00 87.00 86 GLY A CA 1
ATOM 673 C C . GLY A 1 86 ? -11.721 3.456 7.462 1.00 87.00 86 GLY A C 1
ATOM 674 O O . GLY A 1 86 ? -12.257 3.185 8.527 1.00 87.00 86 GLY A O 1
ATOM 675 N N . ARG A 1 87 ? -12.449 3.636 6.348 1.00 90.94 87 ARG A N 1
ATOM 676 C CA . ARG A 1 87 ? -13.929 3.582 6.345 1.00 90.94 87 ARG A CA 1
ATOM 677 C C . ARG A 1 87 ? -14.523 2.224 6.732 1.00 90.94 87 ARG A C 1
ATOM 679 O O . ARG A 1 87 ? -15.695 2.156 7.093 1.00 90.94 87 ARG A O 1
ATOM 686 N N . ARG A 1 88 ? -13.791 1.123 6.546 1.00 86.06 88 ARG A N 1
ATOM 687 C CA . ARG A 1 88 ? -14.233 -0.216 6.974 1.00 86.06 88 ARG A CA 1
ATOM 688 C C . ARG A 1 88 ? -13.913 -0.448 8.445 1.00 86.06 88 ARG A C 1
ATOM 690 O O . ARG A 1 88 ? -14.771 -0.961 9.147 1.00 86.06 88 ARG A O 1
ATOM 697 N N . ALA A 1 89 ? -12.728 -0.034 8.887 1.00 81.88 89 ALA A N 1
ATOM 698 C CA . ALA A 1 89 ? -12.337 -0.080 10.290 1.00 81.88 89 ALA A CA 1
ATOM 699 C C . ALA A 1 89 ? -13.284 0.764 11.155 1.00 81.88 89 ALA A C 1
ATOM 701 O O . ALA A 1 89 ? -13.743 0.291 12.184 1.00 81.88 89 ALA A O 1
ATOM 702 N N . GLU A 1 90 ? -13.655 1.962 10.695 1.00 85.56 90 GLU A N 1
ATOM 703 C CA . GLU A 1 90 ? -14.618 2.824 11.384 1.00 85.56 90 GLU A CA 1
ATOM 704 C C . GLU A 1 90 ? -15.981 2.150 11.550 1.00 85.56 90 GLU A C 1
ATOM 706 O O . GLU A 1 90 ? -16.490 2.055 12.659 1.00 85.56 90 GLU A O 1
ATOM 711 N N . ARG A 1 91 ? -16.533 1.591 10.467 1.00 84.56 91 ARG A N 1
ATOM 712 C CA . ARG A 1 91 ? -17.808 0.862 10.525 1.00 84.56 91 ARG A CA 1
ATOM 713 C C . ARG A 1 91 ? -17.768 -0.335 11.471 1.00 84.56 91 ARG A C 1
ATOM 715 O O . ARG A 1 91 ? -18.747 -0.581 12.153 1.00 84.56 91 ARG A O 1
ATOM 722 N N . ALA A 1 92 ? -16.652 -1.061 11.516 1.00 82.06 92 ALA A N 1
ATOM 723 C CA . ALA A 1 92 ? -16.489 -2.198 12.419 1.00 82.06 92 ALA A CA 1
ATOM 724 C C . ALA A 1 92 ? -16.368 -1.791 13.898 1.00 82.06 92 ALA A C 1
ATOM 726 O O . ALA A 1 92 ? -16.597 -2.627 14.757 1.00 82.06 92 ALA A O 1
ATOM 727 N N . ARG A 1 93 ? -15.998 -0.537 14.202 1.00 75.31 93 ARG A N 1
ATOM 728 C CA . ARG A 1 93 ? -15.980 -0.006 15.577 1.00 75.31 93 ARG A CA 1
ATOM 729 C C . ARG A 1 93 ? -17.355 0.453 16.065 1.00 75.31 93 ARG A C 1
ATOM 731 O O . ARG A 1 93 ? -17.540 0.598 17.265 1.00 75.31 93 ARG A O 1
ATOM 738 N N . GLN A 1 94 ? -18.269 0.741 15.142 1.00 78.75 94 GLN A N 1
ATOM 739 C CA . GLN A 1 94 ? -19.606 1.274 15.424 1.00 78.75 94 GLN A CA 1
ATOM 740 C C . GLN A 1 94 ? -20.704 0.194 15.433 1.00 78.75 94 GLN A C 1
ATOM 742 O O . GLN A 1 94 ? -21.855 0.521 15.714 1.00 78.75 94 GLN A O 1
ATOM 747 N N . ALA A 1 95 ? -20.365 -1.049 15.080 1.00 65.56 95 ALA A N 1
ATOM 748 C CA . ALA A 1 95 ? -21.251 -2.214 15.072 1.00 65.56 95 ALA A CA 1
ATOM 749 C C . ALA A 1 95 ? -20.970 -3.099 16.289 1.00 65.56 95 ALA A C 1
ATOM 751 O O . ALA A 1 95 ? -21.944 -3.676 16.814 1.00 65.56 95 ALA A O 1
#

pLDDT: mean 79.73, std 12.59, range [38.75, 91.5]